Protein AF-A0AA88R0Z2-F1 (afdb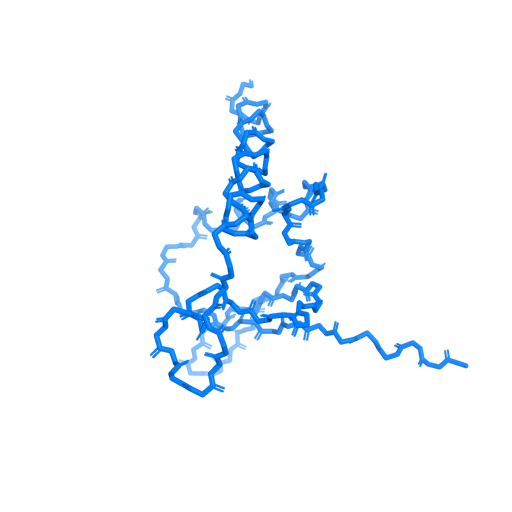_monomer)

pLDDT: mean 75.69, std 14.94, range [33.09, 96.31]

InterPro domains:
  IPR000719 Protein kinase domain [PS50011] (1-104)
  IPR001245 Serine-threonine/tyrosine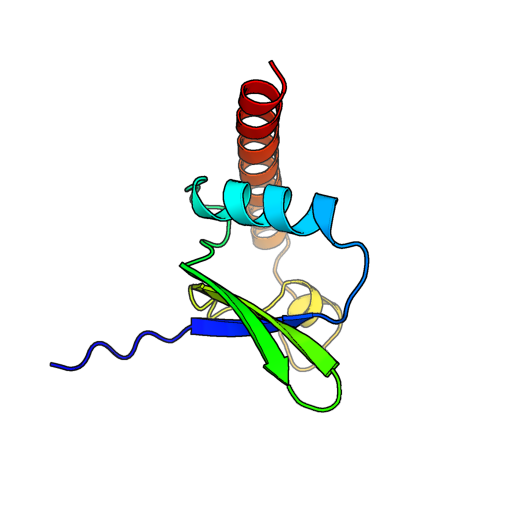-protein kinase, catalytic domain [PF07714] (12-98)
  IPR011009 Protein kinase-like domain superfamily [SSF56112] (14-99)
  IPR050823 Plant Serine/Threonine-Protein Kinase [PTHR45621] (11-98)

Secondary structure (DSSP, 8-state):
------EEEEEE--S-SHHHHHHHHHHHH---TTS--EEEEEEEEETTEEEEEEEEE--TT--TTHHHH-TTSPPPPHHHHHHHHHHHHHHHHHHHHHHHHHH-

Organism: NCBI:txid112253

Radius of gyration: 16.59 Å; Cα contacts (8 Å, |Δi|>4): 96; chains: 1; bounding box: 42×44×48 Å

Structure (mmCIF, N/CA/C/O backbone):
data_AF-A0AA88R0Z2-F1
#
_entry.id   AF-A0AA88R0Z2-F1
#
loop_
_atom_site.group_PDB
_atom_site.id
_atom_site.type_symbol
_atom_site.label_atom_id
_atom_site.label_alt_id
_atom_site.label_comp_id
_atom_site.label_asym_id
_atom_site.label_entity_id
_atom_site.label_seq_id
_atom_site.pdbx_PDB_ins_code
_atom_site.Cartn_x
_atom_site.Cartn_y
_atom_site.Cartn_z
_atom_site.occupancy
_atom_site.B_iso_or_equiv
_atom_site.auth_seq_id
_atom_site.auth_comp_id
_atom_site.auth_asym_id
_atom_site.auth_atom_id
_atom_site.pdbx_PDB_model_num
ATOM 1 N N . MET A 1 1 ? 8.370 -27.486 -8.011 1.00 34.22 1 MET A N 1
ATOM 2 C CA . MET A 1 1 ? 7.445 -26.660 -7.199 1.00 34.22 1 MET A CA 1
ATOM 3 C C . MET A 1 1 ? 7.318 -25.285 -7.848 1.00 34.22 1 MET A C 1
ATOM 5 O O . MET A 1 1 ? 8.234 -24.484 -7.733 1.00 34.22 1 MET A O 1
ATOM 9 N N . LYS A 1 2 ? 6.258 -25.027 -8.627 1.00 33.09 2 LYS A N 1
ATOM 10 C CA . LYS A 1 2 ? 6.071 -23.734 -9.309 1.00 33.09 2 LYS A CA 1
ATOM 11 C C . LYS A 1 2 ? 5.411 -22.768 -8.322 1.00 33.09 2 LYS A C 1
ATOM 13 O O . LYS A 1 2 ? 4.250 -22.955 -7.975 1.00 33.09 2 LYS A O 1
ATOM 18 N N . ARG A 1 3 ? 6.163 -21.783 -7.821 1.00 36.59 3 ARG A N 1
ATOM 19 C CA . ARG A 1 3 ? 5.614 -20.685 -7.016 1.00 36.59 3 ARG A CA 1
ATOM 20 C C . ARG A 1 3 ? 4.669 -19.885 -7.914 1.00 36.59 3 ARG A C 1
ATOM 22 O O . ARG A 1 3 ? 5.120 -19.164 -8.795 1.00 36.59 3 ARG A O 1
ATOM 29 N N . SER A 1 4 ? 3.366 -20.070 -7.731 1.00 37.22 4 SER A N 1
ATOM 30 C CA . SER A 1 4 ? 2.338 -19.237 -8.350 1.00 37.22 4 SER A CA 1
ATOM 31 C C . SER A 1 4 ? 2.391 -17.861 -7.687 1.00 37.22 4 SER A C 1
ATOM 33 O O . SER A 1 4 ? 1.743 -17.637 -6.669 1.00 37.22 4 SER A O 1
ATOM 35 N N . ALA A 1 5 ? 3.222 -16.960 -8.211 1.00 41.88 5 ALA A N 1
ATOM 36 C CA . ALA A 1 5 ? 3.220 -15.567 -7.792 1.00 41.88 5 ALA A CA 1
ATOM 37 C C . ALA A 1 5 ? 1.949 -14.917 -8.349 1.00 41.88 5 ALA A C 1
ATOM 39 O O . ALA A 1 5 ? 1.848 -14.631 -9.540 1.00 41.88 5 ALA A O 1
ATOM 40 N N . ALA A 1 6 ? 0.940 -14.748 -7.496 1.00 54.44 6 ALA A N 1
ATOM 41 C CA . ALA A 1 6 ? -0.150 -13.845 -7.814 1.00 54.44 6 ALA A CA 1
ATOM 42 C C . ALA A 1 6 ? 0.446 -12.429 -7.842 1.00 54.44 6 ALA A C 1
ATOM 44 O O . ALA A 1 6 ? 1.062 -11.991 -6.869 1.00 54.44 6 ALA A O 1
ATOM 45 N N . SER A 1 7 ? 0.287 -11.724 -8.957 1.00 57.16 7 SER A N 1
ATOM 46 C CA . SER A 1 7 ? 0.697 -10.328 -9.117 1.00 57.16 7 SER A CA 1
ATOM 47 C C . SER A 1 7 ? -0.461 -9.550 -9.724 1.00 57.16 7 SER A C 1
ATOM 49 O O . SER A 1 7 ? -1.206 -10.071 -10.556 1.00 57.16 7 SER A O 1
ATOM 51 N N . THR A 1 8 ? -0.640 -8.301 -9.303 1.00 69.19 8 THR A N 1
ATOM 52 C CA . THR A 1 8 ? -1.710 -7.449 -9.839 1.00 69.19 8 THR A CA 1
ATOM 53 C C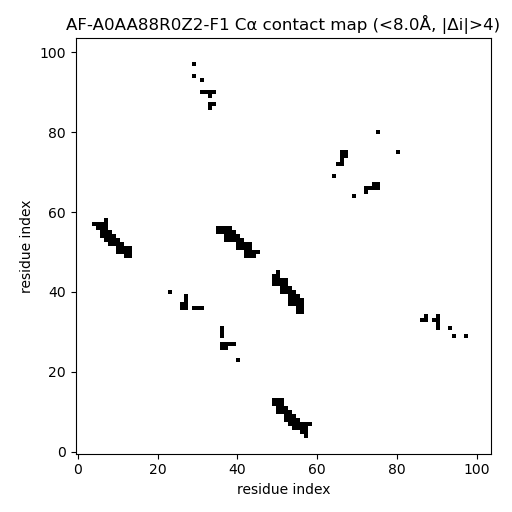 . THR A 1 8 ? -1.153 -6.622 -10.990 1.00 69.19 8 THR A C 1
ATOM 55 O O . THR A 1 8 ? -0.236 -5.830 -10.781 1.00 69.19 8 THR A O 1
ATOM 58 N N . VAL A 1 9 ? -1.711 -6.782 -12.194 1.00 67.88 9 VAL A N 1
ATOM 59 C CA . VAL A 1 9 ? -1.323 -6.002 -13.381 1.00 67.88 9 VAL A CA 1
ATOM 60 C C . VAL A 1 9 ? -2.276 -4.824 -13.558 1.00 67.88 9 VAL A C 1
ATOM 62 O O . VAL A 1 9 ? -3.482 -5.007 -13.718 1.00 67.88 9 VAL A O 1
ATOM 65 N N . VAL A 1 10 ? -1.738 -3.605 -13.567 1.00 71.25 10 VAL A N 1
ATOM 66 C CA . VAL A 1 10 ? -2.505 -2.380 -13.829 1.00 71.25 10 VAL A CA 1
ATOM 67 C C . VAL A 1 10 ? -2.051 -1.761 -15.149 1.00 71.25 10 VAL A C 1
ATOM 69 O O . VAL A 1 10 ? -0.875 -1.450 -15.321 1.00 71.25 10 VAL A O 1
ATOM 72 N N . SER A 1 11 ? -2.994 -1.543 -16.072 1.00 65.94 11 SER A N 1
ATOM 73 C CA . SER A 1 11 ? -2.764 -0.818 -17.330 1.00 65.94 11 SER A CA 1
ATOM 74 C C . SER A 1 11 ? -3.150 0.655 -17.175 1.00 65.94 11 SER A C 1
ATOM 76 O O . SER A 1 11 ? -4.284 0.967 -16.800 1.00 65.94 11 SER A O 1
ATOM 78 N N . LYS A 1 12 ? -2.226 1.582 -17.466 1.00 64.81 12 LYS A N 1
ATOM 79 C CA . LYS A 1 12 ? -2.511 3.031 -17.506 1.00 64.81 12 LYS A CA 1
ATOM 80 C C . LYS A 1 12 ? -2.325 3.622 -18.906 1.00 64.81 12 LYS A C 1
ATOM 82 O O . LYS A 1 12 ? -1.336 3.356 -19.587 1.00 64.81 12 LYS A O 1
ATOM 87 N N . ARG A 1 13 ? -3.263 4.496 -19.310 1.00 57.34 13 ARG A N 1
ATOM 88 C CA . ARG A 1 13 ? -3.196 5.288 -20.556 1.00 57.34 13 ARG A CA 1
ATOM 89 C C . ARG A 1 13 ? -2.292 6.522 -20.410 1.00 57.34 13 ARG A C 1
ATOM 91 O O . ARG A 1 13 ? -2.111 7.063 -19.322 1.00 57.34 13 ARG A O 1
ATOM 98 N N . LYS A 1 14 ? -1.726 6.955 -21.540 1.00 52.06 14 LYS A N 1
ATOM 99 C CA . LYS A 1 14 ? -0.687 7.988 -21.681 1.00 52.06 14 LYS A CA 1
ATOM 100 C C . LYS A 1 14 ? -1.145 9.373 -21.173 1.00 52.06 14 LYS A C 1
ATOM 102 O O . LYS A 1 14 ? -1.984 10.018 -21.789 1.00 52.06 14 LYS A O 1
ATOM 107 N N . ARG A 1 15 ? -0.522 9.847 -20.093 1.00 52.59 15 ARG A N 1
ATOM 108 C CA . ARG A 1 15 ? -0.365 11.263 -19.691 1.00 52.59 15 ARG A CA 1
ATOM 109 C C . ARG A 1 15 ? 1.136 11.443 -19.439 1.00 52.59 15 ARG A C 1
ATOM 111 O O . ARG A 1 15 ? 1.690 10.510 -18.877 1.00 52.59 15 ARG A O 1
ATOM 118 N N . ASN A 1 16 ? 1.765 12.506 -19.956 1.00 55.53 16 ASN A N 1
ATOM 119 C CA . ASN A 1 16 ? 3.197 12.902 -19.909 1.00 55.53 16 ASN A CA 1
ATOM 120 C C . ASN A 1 16 ? 4.302 11.813 -19.797 1.00 55.53 16 ASN A C 1
ATOM 122 O O . ASN A 1 16 ? 4.274 10.895 -18.983 1.00 55.53 16 ASN A O 1
ATOM 126 N N . ARG A 1 17 ? 5.319 11.885 -20.669 1.00 55.25 17 ARG A N 1
ATOM 127 C CA . ARG A 1 17 ? 6.349 10.832 -20.801 1.00 55.25 17 ARG A CA 1
ATOM 128 C C . ARG A 1 17 ? 7.443 10.877 -19.734 1.00 55.25 17 ARG A C 1
ATOM 130 O O . ARG A 1 17 ? 7.782 9.814 -19.230 1.00 55.25 17 ARG A O 1
ATOM 137 N N . ASN A 1 18 ? 7.948 12.057 -19.395 1.00 59.12 18 ASN A N 1
ATOM 138 C CA . ASN A 1 18 ? 9.221 12.162 -18.676 1.00 59.12 18 ASN A CA 1
ATOM 139 C C . ASN A 1 18 ? 9.037 11.952 -17.168 1.00 59.12 18 ASN A C 1
ATOM 141 O O . ASN A 1 18 ? 9.706 11.122 -16.572 1.00 59.12 18 ASN A O 1
ATOM 145 N N . ASP A 1 19 ? 8.028 12.602 -16.594 1.00 62.06 19 ASP A N 1
ATOM 146 C CA . ASP A 1 19 ? 7.763 12.597 -15.151 1.00 62.06 19 ASP A CA 1
ATOM 147 C C . ASP A 1 19 ? 7.331 11.214 -14.607 1.00 62.06 19 ASP A C 1
ATOM 149 O O . ASP A 1 19 ? 7.547 10.881 -13.449 1.00 62.06 19 ASP A O 1
ATOM 153 N N . ILE A 1 20 ? 6.745 10.353 -15.448 1.00 64.56 20 ILE A N 1
ATOM 154 C CA . ILE A 1 20 ? 6.281 9.022 -15.015 1.00 64.56 20 ILE A CA 1
ATOM 155 C C . ILE A 1 20 ? 7.417 8.010 -14.933 1.00 64.56 20 ILE A C 1
ATOM 157 O O . ILE A 1 20 ? 7.404 7.183 -14.030 1.00 64.56 20 ILE A O 1
ATOM 161 N N . THR A 1 21 ? 8.372 8.036 -15.861 1.00 66.94 21 THR A N 1
ATOM 162 C CA . THR A 1 21 ? 9.445 7.032 -15.878 1.00 66.94 21 THR A CA 1
ATOM 163 C C . THR A 1 21 ? 10.343 7.186 -14.653 1.00 66.94 21 THR A C 1
ATOM 165 O O .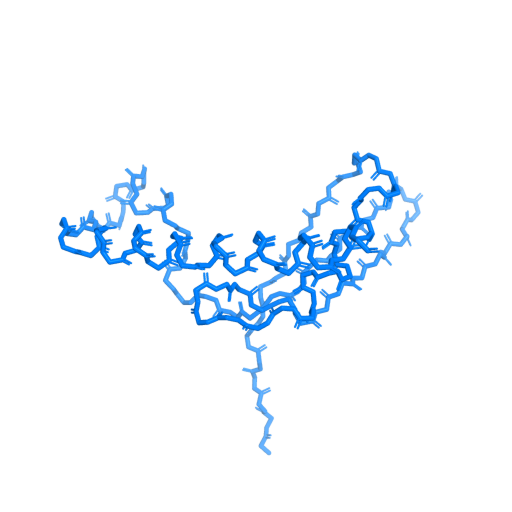 THR A 1 21 ? 10.605 6.192 -13.983 1.00 66.94 21 THR A O 1
ATOM 168 N N . THR A 1 22 ? 10.699 8.424 -14.295 1.00 65.50 22 THR A N 1
ATOM 169 C CA . THR A 1 22 ? 11.475 8.735 -13.086 1.00 65.50 22 THR A CA 1
ATOM 170 C C . THR A 1 22 ? 10.726 8.319 -11.819 1.00 65.50 22 THR A C 1
ATOM 172 O O . THR A 1 22 ? 11.270 7.599 -10.987 1.00 65.50 22 THR A O 1
ATOM 175 N N . LYS A 1 23 ? 9.433 8.664 -11.709 1.00 66.44 23 LYS A N 1
ATOM 176 C CA . LYS A 1 23 ? 8.589 8.257 -10.570 1.00 66.44 23 LYS A CA 1
ATOM 177 C C . LYS A 1 23 ? 8.478 6.741 -10.427 1.00 66.44 23 LYS A C 1
ATOM 179 O O . LYS A 1 23 ? 8.454 6.225 -9.318 1.00 66.44 23 LYS A O 1
ATOM 184 N N . VAL A 1 24 ? 8.383 6.021 -11.543 1.00 72.31 24 VAL A N 1
ATOM 185 C CA . VAL A 1 24 ? 8.281 4.560 -11.533 1.00 72.31 24 VAL A CA 1
ATOM 186 C C . VAL A 1 24 ? 9.609 3.911 -11.152 1.00 72.31 24 VAL A C 1
ATOM 188 O O . VAL A 1 24 ? 9.588 2.981 -10.357 1.00 72.31 24 VAL A O 1
ATOM 191 N N . GLN A 1 25 ? 10.742 4.405 -11.661 1.00 68.00 25 GLN A N 1
ATOM 192 C CA . GLN A 1 25 ? 12.066 3.916 -11.256 1.00 68.00 25 GLN A CA 1
ATOM 193 C C . GLN A 1 25 ? 12.291 4.080 -9.753 1.00 68.00 25 GLN A C 1
ATOM 195 O O . GLN A 1 25 ? 12.739 3.143 -9.107 1.00 68.00 25 GLN A O 1
ATOM 200 N N . PHE A 1 26 ? 11.897 5.221 -9.192 1.00 67.88 26 PHE A N 1
ATOM 201 C CA . PHE A 1 26 ? 11.982 5.477 -7.759 1.00 67.88 26 PHE A CA 1
ATOM 202 C C . PHE A 1 26 ? 11.145 4.489 -6.923 1.00 67.88 26 PHE A C 1
ATOM 204 O O . PHE A 1 26 ? 11.652 3.869 -5.994 1.00 67.88 26 PHE A O 1
ATOM 211 N N . ILE A 1 27 ? 9.884 4.249 -7.305 1.00 70.25 27 ILE A N 1
ATOM 212 C CA . ILE A 1 27 ? 8.979 3.330 -6.585 1.00 70.25 27 ILE A CA 1
ATOM 213 C C . ILE A 1 27 ? 9.475 1.869 -6.595 1.00 70.25 27 ILE A C 1
ATOM 215 O O . ILE A 1 27 ? 9.086 1.096 -5.725 1.00 70.25 27 ILE A O 1
ATOM 219 N N . ILE A 1 28 ? 10.318 1.470 -7.554 1.00 69.25 28 ILE A N 1
ATOM 220 C CA . ILE A 1 28 ? 10.909 0.118 -7.585 1.00 69.25 28 ILE A CA 1
ATOM 221 C C . ILE A 1 28 ? 11.927 -0.076 -6.449 1.00 69.25 28 ILE A C 1
ATOM 223 O O . ILE A 1 28 ? 12.095 -1.198 -5.979 1.00 69.25 28 ILE A O 1
ATOM 227 N N . VAL A 1 29 ? 12.606 0.992 -6.019 1.00 70.06 29 VAL A N 1
ATOM 228 C CA . VAL A 1 29 ? 13.730 0.912 -5.071 1.00 70.06 29 VAL A CA 1
ATOM 229 C C . VAL A 1 29 ? 13.262 0.992 -3.615 1.00 70.06 29 VAL A C 1
ATOM 231 O O . VAL A 1 29 ? 13.891 0.406 -2.739 1.00 70.06 29 VAL A O 1
ATOM 234 N N . VAL A 1 30 ? 12.142 1.670 -3.352 1.00 77.94 30 VAL A N 1
ATOM 235 C CA . VAL A 1 30 ? 11.636 1.870 -1.989 1.00 77.94 30 VAL A CA 1
ATOM 236 C C . VAL A 1 30 ? 10.903 0.622 -1.484 1.00 77.94 30 VAL A C 1
ATOM 238 O O . VAL A 1 30 ? 9.842 0.255 -1.995 1.00 77.94 30 VAL A O 1
ATOM 241 N N . GLU A 1 31 ? 11.428 0.003 -0.426 1.00 81.69 31 GLU A N 1
ATOM 242 C CA . GLU A 1 31 ? 10.771 -1.086 0.303 1.00 81.69 31 GLU A CA 1
ATOM 243 C C . GLU A 1 31 ? 10.270 -0.602 1.670 1.00 81.69 31 GLU A C 1
ATOM 245 O O . GLU A 1 31 ? 11.051 -0.209 2.532 1.00 81.69 31 GLU A O 1
ATOM 250 N N . HIS A 1 32 ? 8.955 -0.663 1.900 1.00 87.56 32 HIS A N 1
ATOM 251 C CA . HIS A 1 32 ? 8.354 -0.317 3.190 1.00 87.56 32 HIS A CA 1
ATOM 252 C C . HIS A 1 32 ? 7.113 -1.187 3.462 1.00 87.56 32 HIS A C 1
ATOM 254 O O . HIS A 1 32 ? 6.316 -1.393 2.545 1.00 87.56 32 HIS A O 1
ATOM 260 N N . PRO A 1 33 ? 6.856 -1.638 4.708 1.00 87.44 33 PRO A N 1
ATOM 261 C CA . PRO A 1 33 ? 5.715 -2.508 5.039 1.00 87.44 33 PRO A CA 1
ATOM 262 C C . PRO A 1 33 ? 4.331 -1.949 4.672 1.00 87.44 33 PRO A C 1
ATOM 264 O O . PRO A 1 33 ? 3.360 -2.696 4.545 1.00 87.44 33 PRO A O 1
ATOM 267 N N . ASN A 1 34 ? 4.216 -0.627 4.534 1.00 90.19 34 ASN A N 1
ATOM 268 C CA . ASN A 1 34 ? 2.977 0.059 4.156 1.00 90.19 34 ASN A CA 1
ATOM 269 C C . ASN A 1 34 ? 2.979 0.617 2.725 1.00 90.19 34 ASN A C 1
ATOM 271 O O . ASN A 1 34 ? 2.087 1.390 2.375 1.00 90.19 34 ASN A O 1
ATOM 275 N N . LEU A 1 35 ? 3.950 0.223 1.900 1.00 88.00 35 LEU A N 1
ATOM 276 C CA . LEU A 1 35 ? 3.996 0.530 0.474 1.00 88.00 35 LEU A CA 1
ATOM 277 C C . LEU A 1 35 ? 3.895 -0.764 -0.330 1.00 88.00 35 LEU A C 1
ATOM 279 O O . LEU A 1 35 ? 4.446 -1.797 0.034 1.00 88.00 35 LEU A O 1
ATOM 283 N N . VAL A 1 36 ? 3.154 -0.714 -1.434 1.00 86.25 36 VAL A N 1
ATOM 284 C CA . VAL A 1 36 ? 3.024 -1.874 -2.321 1.00 86.25 36 VAL A CA 1
ATOM 285 C C . VAL A 1 36 ? 4.282 -1.972 -3.158 1.00 86.25 36 VAL A C 1
ATOM 287 O O . VAL A 1 36 ? 4.553 -1.062 -3.944 1.00 86.25 36 VAL A O 1
ATOM 290 N N . LYS A 1 37 ? 5.006 -3.085 -3.048 1.00 83.19 37 LYS A N 1
ATOM 291 C CA . LYS A 1 37 ? 6.194 -3.296 -3.864 1.00 83.19 37 LYS A CA 1
ATOM 292 C C . LYS A 1 37 ? 5.809 -3.418 -5.336 1.00 83.19 37 LYS A C 1
ATOM 294 O O . LYS A 1 37 ? 4.987 -4.258 -5.729 1.00 83.19 37 LYS A O 1
ATOM 299 N N . LEU A 1 38 ? 6.398 -2.549 -6.150 1.00 84.81 38 LEU A N 1
ATOM 300 C CA . LEU A 1 38 ? 6.348 -2.657 -7.598 1.00 84.81 38 LEU A CA 1
ATOM 301 C C . LEU A 1 38 ? 7.419 -3.661 -8.026 1.00 84.81 38 LEU A C 1
ATOM 303 O O . LEU A 1 38 ? 8.606 -3.432 -7.830 1.00 84.81 38 LEU A O 1
ATOM 307 N N . ILE A 1 39 ? 6.985 -4.780 -8.595 1.00 84.25 39 ILE A N 1
ATOM 308 C CA . ILE A 1 39 ? 7.870 -5.858 -9.042 1.00 84.25 39 ILE A CA 1
ATOM 309 C C . ILE A 1 39 ? 8.447 -5.501 -10.413 1.00 84.25 39 ILE A C 1
ATOM 311 O O . ILE A 1 39 ? 9.653 -5.568 -10.616 1.00 84.25 39 ILE A O 1
ATOM 315 N N . GLU A 1 40 ? 7.589 -5.099 -11.356 1.00 80.19 40 GLU A N 1
ATOM 316 C CA . GLU A 1 40 ? 8.007 -4.778 -12.721 1.00 80.19 40 GLU A CA 1
ATOM 317 C C . GLU A 1 40 ? 7.210 -3.622 -13.330 1.00 80.19 40 GLU A C 1
ATOM 319 O O . GLU A 1 40 ? 6.010 -3.447 -13.094 1.00 80.19 40 GLU A O 1
ATOM 324 N N . TYR A 1 41 ? 7.879 -2.877 -14.210 1.00 80.94 41 TYR A N 1
ATOM 325 C CA . TYR A 1 41 ? 7.271 -1.905 -15.109 1.00 80.94 41 TYR A CA 1
ATOM 326 C C . TYR A 1 41 ? 7.594 -2.268 -16.554 1.00 80.94 41 TYR A C 1
ATOM 328 O O . TYR A 1 41 ? 8.758 -2.408 -16.926 1.00 80.94 41 TYR A O 1
ATOM 336 N N . ARG A 1 42 ? 6.561 -2.382 -17.392 1.00 78.38 42 ARG A N 1
ATOM 337 C CA . ARG A 1 42 ? 6.727 -2.679 -18.816 1.00 78.38 42 ARG A CA 1
ATOM 338 C C . ARG A 1 42 ? 5.960 -1.686 -19.671 1.00 78.38 42 ARG A C 1
ATOM 340 O O . ARG A 1 42 ? 4.749 -1.523 -19.528 1.00 78.38 42 ARG A O 1
ATOM 347 N N . VAL A 1 43 ? 6.660 -1.058 -20.610 1.00 79.88 43 VAL A N 1
ATOM 348 C CA . VAL A 1 43 ? 6.027 -0.323 -21.708 1.00 79.88 43 VAL A CA 1
ATOM 349 C C . VAL A 1 43 ? 5.815 -1.304 -22.849 1.00 79.88 43 VAL A C 1
ATOM 351 O O . VAL A 1 43 ? 6.765 -1.921 -23.318 1.00 79.88 43 VAL A O 1
ATOM 354 N N . VAL A 1 44 ? 4.568 -1.464 -23.272 1.00 80.38 44 VAL A N 1
ATOM 355 C CA . VAL A 1 44 ? 4.206 -2.285 -24.427 1.00 80.38 44 VAL A CA 1
ATOM 356 C C . VAL A 1 44 ? 3.761 -1.338 -25.527 1.00 80.38 44 VAL A C 1
ATOM 358 O O . VAL A 1 44 ? 2.760 -0.631 -25.372 1.00 80.38 44 VAL A O 1
ATOM 361 N N . ASP A 1 45 ? 4.524 -1.296 -26.615 1.00 77.19 45 ASP A N 1
ATOM 362 C CA . ASP A 1 45 ? 4.122 -0.589 -27.823 1.00 77.19 45 ASP A CA 1
ATOM 363 C C . ASP A 1 45 ? 3.337 -1.554 -28.711 1.00 77.19 45 ASP A C 1
ATOM 365 O O . ASP A 1 45 ? 3.858 -2.580 -29.142 1.00 77.19 45 ASP A O 1
ATOM 369 N N . GLY A 1 46 ? 2.049 -1.279 -28.892 1.00 69.94 46 GLY A N 1
ATOM 370 C CA . GLY A 1 46 ? 1.175 -2.056 -29.763 1.00 69.94 46 GLY A CA 1
ATOM 371 C C . GLY A 1 46 ? 0.645 -1.172 -30.882 1.00 69.94 46 GLY A C 1
ATOM 372 O O . GLY A 1 46 ? 0.438 0.021 -30.665 1.00 69.94 46 GLY A O 1
ATOM 373 N N . GLU A 1 47 ? 0.339 -1.777 -32.033 1.00 68.31 47 GLU A N 1
ATOM 374 C CA . GLU A 1 47 ? -0.024 -1.134 -33.316 1.00 68.31 47 GLU A CA 1
ATOM 375 C C . GLU A 1 47 ? -1.017 0.034 -33.233 1.00 68.31 47 GLU A C 1
ATOM 377 O O . GLU A 1 47 ? -1.059 0.885 -34.116 1.00 68.31 47 GLU A O 1
ATOM 382 N N . ARG A 1 48 ? -1.848 0.089 -32.187 1.00 66.75 48 ARG A N 1
ATOM 383 C CA . ARG A 1 48 ? -2.870 1.128 -32.018 1.00 66.75 48 ARG A CA 1
ATOM 384 C C . ARG A 1 48 ? -2.617 2.066 -30.841 1.00 66.75 48 ARG A C 1
ATOM 386 O O . ARG A 1 48 ? -3.135 3.182 -30.870 1.00 66.75 48 ARG A O 1
ATOM 393 N N . ARG A 1 49 ? -1.892 1.646 -29.789 1.00 66.50 49 ARG A N 1
ATOM 394 C CA . ARG A 1 49 ? -1.660 2.435 -28.558 1.00 66.50 49 ARG A CA 1
ATOM 395 C C . ARG A 1 49 ? -0.471 1.923 -27.741 1.00 66.50 49 ARG A C 1
ATOM 397 O O . ARG A 1 49 ? -0.385 0.736 -27.446 1.00 66.50 49 ARG A O 1
ATOM 404 N N . ILE A 1 50 ? 0.307 2.867 -27.208 1.00 74.81 50 ILE A N 1
ATOM 405 C CA . ILE A 1 50 ? 1.288 2.617 -26.143 1.00 74.81 50 ILE A CA 1
ATOM 406 C C . ILE A 1 50 ? 0.549 2.315 -24.836 1.00 74.81 50 ILE A C 1
ATOM 408 O O . ILE A 1 50 ? -0.229 3.146 -24.348 1.00 74.81 50 ILE A O 1
ATOM 412 N N . GLN A 1 51 ? 0.834 1.156 -24.250 1.00 76.75 51 GLN A N 1
ATOM 413 C CA . GLN A 1 51 ? 0.350 0.748 -22.936 1.00 76.75 51 GLN A CA 1
ATOM 414 C C . GLN A 1 51 ? 1.498 0.705 -21.931 1.00 76.75 51 GLN A C 1
ATOM 416 O O . GLN A 1 51 ? 2.636 0.378 -22.261 1.00 76.75 51 GLN A O 1
ATOM 421 N N . ARG A 1 52 ? 1.191 1.047 -20.682 1.00 76.56 52 ARG A N 1
ATOM 422 C CA . ARG A 1 52 ? 2.115 0.930 -19.555 1.00 76.56 52 ARG A CA 1
ATOM 423 C C . ARG A 1 52 ? 1.524 -0.058 -18.567 1.00 76.56 52 ARG A C 1
ATOM 425 O O . ARG A 1 52 ? 0.419 0.179 -18.076 1.00 76.56 52 ARG A O 1
ATOM 432 N N . LEU A 1 53 ? 2.249 -1.139 -18.318 1.00 82.06 53 LEU A N 1
ATOM 433 C CA . LEU A 1 53 ? 1.907 -2.177 -17.361 1.00 82.06 53 LEU A CA 1
ATOM 434 C C . LEU A 1 53 ? 2.739 -1.975 -16.098 1.00 82.06 53 LEU A C 1
ATOM 436 O O . LEU A 1 53 ? 3.958 -1.818 -16.166 1.00 82.06 53 LEU A O 1
ATOM 440 N N . LEU A 1 54 ? 2.057 -1.974 -14.960 1.00 83.25 54 LEU A N 1
ATOM 441 C CA . LEU A 1 54 ? 2.654 -1.964 -13.631 1.00 83.25 54 LEU A CA 1
ATOM 442 C C . LEU A 1 54 ? 2.282 -3.280 -12.953 1.00 83.25 54 LEU A C 1
ATOM 444 O O . LEU A 1 54 ? 1.093 -3.602 -12.866 1.00 83.25 54 LEU A O 1
ATOM 448 N N . VAL A 1 55 ? 3.285 -4.034 -12.522 1.00 85.06 55 VAL A N 1
ATOM 449 C CA . VAL A 1 55 ? 3.126 -5.343 -11.888 1.00 85.06 55 VAL A CA 1
ATOM 450 C C . VAL A 1 55 ? 3.486 -5.207 -10.419 1.00 85.06 55 VAL A C 1
ATOM 452 O O . VAL A 1 55 ? 4.647 -5.002 -10.083 1.00 85.06 55 VAL A O 1
ATOM 455 N N . TYR A 1 56 ? 2.492 -5.319 -9.548 1.00 84.44 56 TYR A N 1
ATOM 456 C CA . TYR A 1 56 ? 2.669 -5.217 -8.101 1.00 84.44 56 TYR A CA 1
ATOM 457 C C . TYR A 1 56 ? 2.530 -6.576 -7.421 1.00 84.44 56 TYR A C 1
ATOM 459 O O . TYR A 1 56 ? 1.884 -7.487 -7.956 1.00 84.44 56 TYR A O 1
ATOM 467 N N . GLU A 1 57 ? 3.050 -6.673 -6.200 1.00 84.19 57 GLU A N 1
ATOM 468 C CA . GLU A 1 57 ? 2.689 -7.749 -5.279 1.00 84.19 57 GLU A CA 1
ATOM 469 C C . GLU A 1 57 ? 1.167 -7.848 -5.111 1.00 84.19 57 GLU A C 1
ATOM 471 O O . GLU A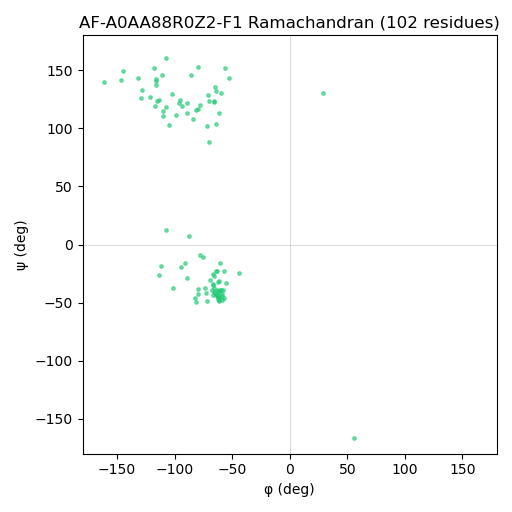 1 57 ? 0.431 -6.854 -5.133 1.00 84.19 57 GLU A O 1
ATOM 476 N N . PHE A 1 58 ? 0.665 -9.076 -4.994 1.00 84.12 58 PHE A N 1
ATOM 477 C CA . PHE A 1 58 ? -0.765 -9.291 -4.850 1.00 84.12 58 PHE A CA 1
ATOM 478 C C . PHE A 1 58 ? -1.269 -8.853 -3.478 1.00 84.12 58 PHE A C 1
ATOM 480 O O . PHE A 1 58 ? -0.775 -9.282 -2.439 1.00 84.12 58 PHE A O 1
ATOM 487 N N . MET A 1 59 ? -2.323 -8.038 -3.495 1.00 84.38 59 MET A N 1
ATOM 488 C CA . MET A 1 59 ? -2.990 -7.550 -2.295 1.00 84.38 59 MET A CA 1
ATOM 489 C C . MET A 1 59 ? -4.326 -8.279 -2.101 1.00 84.38 59 MET A C 1
ATOM 491 O O . MET A 1 59 ? -5.310 -7.935 -2.766 1.00 84.38 59 MET A O 1
ATOM 495 N N . PRO A 1 60 ? -4.416 -9.254 -1.178 1.00 81.38 60 PRO A N 1
ATOM 496 C CA . PRO A 1 60 ? -5.602 -10.103 -1.043 1.00 81.38 60 PRO A CA 1
ATOM 497 C C . PRO A 1 60 ? -6.848 -9.334 -0.579 1.00 81.38 60 PRO A C 1
ATOM 499 O O . PRO A 1 60 ? -7.969 -9.693 -0.933 1.00 81.38 60 PRO A O 1
ATOM 502 N N . ASN A 1 61 ? -6.661 -8.235 0.160 1.00 83.06 61 ASN A N 1
ATOM 503 C CA . ASN A 1 61 ? -7.748 -7.471 0.783 1.00 83.06 61 ASN A CA 1
ATOM 504 C C . ASN A 1 61 ? -8.368 -6.393 -0.120 1.00 83.06 61 ASN A C 1
ATOM 506 O O . ASN A 1 61 ? -9.225 -5.631 0.337 1.00 83.06 61 ASN A O 1
ATOM 510 N N . ARG A 1 62 ? -7.975 -6.350 -1.402 1.00 79.81 62 ARG A N 1
ATOM 511 C CA . ARG A 1 62 ? -8.447 -5.376 -2.400 1.00 79.81 62 ARG A CA 1
ATOM 512 C C . ARG A 1 62 ? -8.233 -3.923 -1.953 1.00 79.81 62 ARG A C 1
ATOM 514 O O . ARG A 1 62 ? -7.452 -3.634 -1.049 1.00 79.81 62 ARG A O 1
ATOM 521 N N . ARG A 1 63 ? -8.868 -2.977 -2.647 1.00 85.31 63 ARG A N 1
ATOM 522 C CA . ARG A 1 63 ? -8.658 -1.545 -2.419 1.00 85.31 63 ARG A CA 1
ATOM 523 C C . ARG A 1 63 ? -9.571 -1.074 -1.300 1.00 85.31 63 ARG A C 1
ATOM 525 O O . ARG A 1 63 ? -10.730 -1.468 -1.227 1.00 85.31 63 ARG A O 1
ATOM 532 N N . LEU A 1 64 ? -9.093 -0.121 -0.506 1.00 86.75 64 LEU A N 1
ATOM 533 C CA . LEU A 1 64 ? -9.874 0.473 0.580 1.00 86.75 64 LEU A CA 1
ATOM 534 C C . LEU A 1 64 ? -11.224 1.052 0.112 1.00 86.75 64 LEU A C 1
ATOM 536 O O . LEU A 1 64 ? -12.215 0.976 0.832 1.00 86.75 64 LEU A O 1
ATOM 540 N N . GLN A 1 65 ? -11.283 1.584 -1.115 1.00 84.25 65 GLN A N 1
ATOM 541 C CA . GLN A 1 65 ? -12.522 2.107 -1.706 1.00 84.25 65 GLN A CA 1
ATOM 542 C C . GLN A 1 65 ? -13.619 1.045 -1.857 1.00 84.25 65 GLN A C 1
ATOM 544 O O . GLN A 1 65 ? -14.799 1.376 -1.736 1.00 84.25 65 GLN A O 1
ATOM 549 N N . ASP A 1 66 ? -13.237 -0.217 -2.081 1.00 84.69 66 ASP A N 1
ATOM 550 C CA . ASP A 1 66 ? -14.186 -1.313 -2.260 1.00 84.69 66 ASP A CA 1
ATOM 551 C C . ASP A 1 66 ? -14.937 -1.558 -0.932 1.00 84.69 66 ASP A C 1
ATOM 553 O O . ASP A 1 66 ? -16.145 -1.761 -0.941 1.00 84.69 66 ASP A O 1
ATOM 557 N N . HIS A 1 67 ? -14.270 -1.384 0.216 1.00 81.94 67 HIS A N 1
ATOM 558 C CA . HIS A 1 67 ? -14.860 -1.497 1.563 1.00 81.94 67 HIS A CA 1
ATOM 559 C C . HIS A 1 67 ? -15.689 -0.279 2.006 1.00 81.94 67 HIS A C 1
ATOM 561 O O . HIS A 1 67 ? -16.315 -0.314 3.064 1.00 81.94 67 HIS A O 1
ATOM 567 N N . ARG A 1 68 ? -15.668 0.826 1.246 1.00 76.94 68 ARG A N 1
ATOM 568 C CA . ARG A 1 68 ? -16.455 2.037 1.554 1.00 76.94 68 ARG A CA 1
ATOM 569 C C . ARG A 1 68 ? -17.714 2.153 0.702 1.00 76.94 68 ARG A C 1
ATOM 571 O O . ARG A 1 68 ? -18.726 2.639 1.191 1.00 76.94 68 ARG A O 1
ATOM 578 N N . PHE A 1 69 ? -17.635 1.770 -0.570 1.00 78.25 69 PHE A N 1
ATOM 579 C CA . PHE A 1 69 ? -18.693 2.055 -1.542 1.00 78.25 69 PHE A CA 1
ATOM 580 C C . PHE A 1 69 ? -19.458 0.830 -2.022 1.00 78.25 69 PHE A C 1
ATOM 582 O O . PHE A 1 69 ? -20.552 0.977 -2.564 1.00 78.25 69 PHE A O 1
ATOM 589 N N . ASN A 1 70 ? -18.912 -0.372 -1.849 1.00 78.06 70 ASN A N 1
ATOM 590 C CA . ASN A 1 70 ? -19.585 -1.581 -2.287 1.00 78.06 70 ASN A CA 1
ATOM 591 C C . ASN A 1 70 ? -20.298 -2.240 -1.102 1.00 78.06 70 ASN A C 1
ATOM 593 O O . ASN A 1 70 ? -19.664 -2.792 -0.208 1.00 78.06 70 ASN A O 1
ATOM 597 N N . LYS A 1 71 ? -21.635 -2.212 -1.145 1.00 74.81 71 LYS A N 1
ATOM 598 C CA . LYS A 1 71 ? -22.523 -2.806 -0.131 1.00 74.81 71 LYS A CA 1
ATOM 599 C C . LYS A 1 71 ? -22.349 -4.323 0.028 1.00 74.81 71 LYS A C 1
ATOM 601 O O . LYS A 1 71 ? -22.807 -4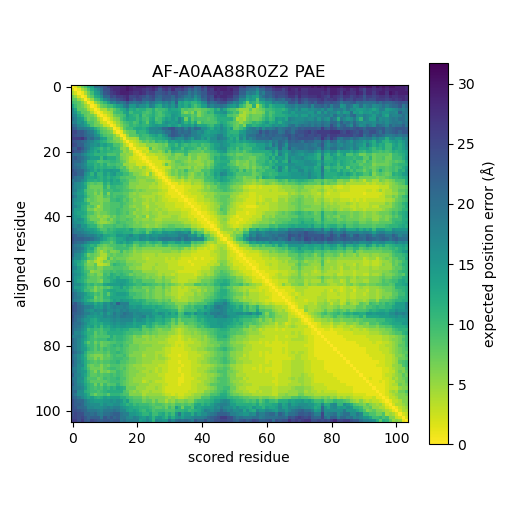.877 1.018 1.00 74.81 71 LYS A O 1
ATOM 606 N N . SER A 1 72 ? -21.699 -4.981 -0.932 1.00 83.00 72 SER A N 1
ATOM 607 C CA . SER A 1 72 ? -21.395 -6.417 -0.884 1.00 83.00 72 SER A CA 1
ATOM 608 C C . SER A 1 72 ? -20.248 -6.751 0.072 1.00 83.00 72 SER A C 1
ATOM 610 O O . SER A 1 72 ? -20.002 -7.927 0.326 1.00 83.00 72 SER A O 1
ATOM 612 N N . TYR A 1 73 ? -19.523 -5.746 0.576 1.00 79.00 73 TYR A N 1
ATOM 613 C CA . TYR A 1 73 ? -18.411 -5.942 1.498 1.00 79.00 73 TYR A CA 1
ATOM 614 C C . TYR A 1 73 ? -18.698 -5.313 2.860 1.00 79.00 73 TYR A C 1
ATOM 616 O O . TYR A 1 73 ? -19.295 -4.235 2.933 1.00 79.00 73 TYR A O 1
ATOM 624 N N . PRO A 1 74 ? -18.262 -5.969 3.948 1.00 82.56 74 PRO A N 1
ATOM 625 C CA . PRO A 1 74 ? -18.439 -5.430 5.279 1.00 82.56 74 PRO A CA 1
ATOM 626 C C . PRO A 1 74 ? -17.634 -4.142 5.439 1.00 82.56 74 PRO A C 1
ATOM 628 O O . PRO A 1 74 ? -16.460 -4.048 5.079 1.00 82.56 74 PRO A O 1
ATOM 631 N N . THR A 1 75 ? -18.280 -3.152 6.040 1.00 85.19 75 THR A N 1
ATOM 632 C CA . THR A 1 75 ? -17.642 -1.904 6.432 1.00 85.19 75 THR A CA 1
ATOM 633 C C . THR A 1 75 ? -16.505 -2.181 7.417 1.00 85.19 75 THR A C 1
ATOM 635 O O . THR A 1 75 ? -16.699 -2.852 8.429 1.00 85.19 75 THR A O 1
ATOM 638 N N . LEU A 1 76 ? -15.320 -1.618 7.167 1.00 89.31 76 LEU A N 1
ATOM 639 C CA . LEU A 1 76 ? -14.182 -1.781 8.076 1.00 89.31 76 LEU A CA 1
ATOM 640 C C . LEU A 1 76 ? -14.459 -1.138 9.450 1.00 89.31 76 LEU A C 1
ATOM 642 O O . LEU A 1 76 ? -14.849 0.041 9.475 1.00 89.31 76 LEU A O 1
ATOM 646 N N . PRO A 1 77 ? -14.190 -1.846 10.569 1.00 91.69 77 PRO A N 1
ATOM 647 C CA . PRO A 1 77 ? -14.263 -1.290 11.919 1.00 91.69 77 PRO A CA 1
ATOM 648 C C . PRO A 1 77 ? -13.377 -0.056 12.092 1.00 91.69 77 PRO A C 1
ATOM 650 O O . PRO A 1 77 ? -12.331 0.064 11.447 1.00 91.69 77 PRO A O 1
ATOM 653 N N . TRP A 1 78 ? -13.753 0.842 13.004 1.00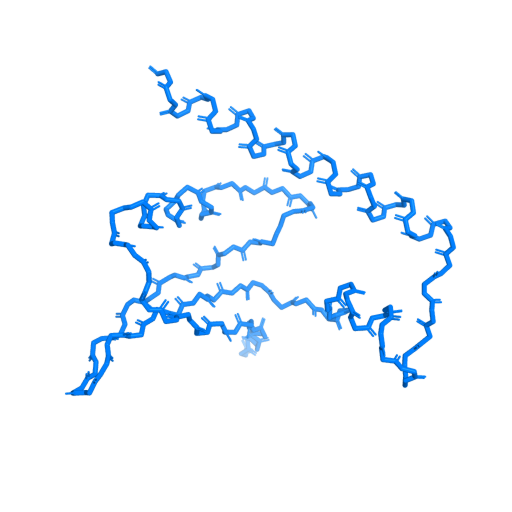 92.19 78 TRP A N 1
ATOM 654 C CA . TRP A 1 78 ? -13.021 2.092 13.222 1.00 92.19 78 TRP A CA 1
ATOM 655 C C . TRP A 1 78 ? -11.553 1.867 13.607 1.00 92.19 78 TRP A C 1
ATOM 657 O O . TRP A 1 78 ? -10.674 2.466 12.990 1.00 92.19 78 TRP A O 1
ATOM 667 N N . GLN A 1 79 ? -11.259 0.931 14.520 1.00 95.75 79 GLN A N 1
ATOM 668 C CA . GLN A 1 79 ? -9.868 0.620 14.881 1.00 95.75 79 GLN A CA 1
ATOM 669 C C . GLN A 1 79 ? -9.033 0.179 13.666 1.00 95.75 79 GLN A C 1
ATOM 671 O O . GLN A 1 79 ? -7.884 0.591 13.517 1.00 95.75 79 GLN A O 1
ATOM 676 N N . ARG A 1 80 ? -9.611 -0.611 12.748 1.00 92.75 80 ARG A N 1
ATOM 677 C CA . ARG A 1 80 ? -8.921 -1.022 11.513 1.00 92.75 80 ARG A CA 1
ATOM 678 C C . ARG A 1 80 ? -8.645 0.164 10.593 1.00 92.75 80 ARG A C 1
ATOM 680 O O . ARG A 1 80 ? -7.580 0.208 9.987 1.00 92.75 80 ARG A O 1
ATOM 687 N N . ARG A 1 81 ? -9.559 1.132 10.504 1.00 92.88 81 ARG A N 1
ATOM 688 C CA . ARG A 1 81 ? -9.349 2.356 9.712 1.00 92.88 81 ARG A CA 1
ATOM 689 C C . ARG A 1 81 ? -8.213 3.205 10.268 1.00 92.88 81 ARG A C 1
ATOM 691 O O . ARG A 1 81 ? -7.403 3.679 9.481 1.00 92.88 81 ARG A O 1
ATOM 698 N N . LEU A 1 82 ? -8.131 3.349 11.592 1.00 95.44 82 LEU A N 1
ATOM 699 C CA . LEU A 1 82 ? -7.029 4.059 12.247 1.00 95.44 82 LEU A CA 1
ATOM 700 C C . LEU A 1 82 ? -5.682 3.388 11.962 1.00 95.44 82 LEU A C 1
ATOM 702 O O . LEU A 1 82 ? -4.737 4.068 11.580 1.00 95.44 82 LEU A O 1
ATOM 706 N N . HIS A 1 83 ? -5.611 2.058 12.050 1.00 95.00 83 HIS A N 1
ATOM 707 C CA . HIS A 1 83 ? -4.395 1.317 11.708 1.00 95.00 83 HIS A CA 1
ATOM 708 C C . HIS A 1 83 ? -3.992 1.498 10.235 1.00 95.00 83 HIS A C 1
ATOM 710 O O . HIS A 1 83 ? -2.816 1.658 9.924 1.00 95.00 83 HIS A O 1
ATOM 716 N N . ILE A 1 84 ? -4.962 1.490 9.312 1.00 93.25 84 ILE A N 1
ATOM 717 C CA . ILE A 1 84 ? -4.706 1.748 7.887 1.00 93.25 84 ILE A CA 1
ATOM 718 C C . ILE A 1 84 ? -4.196 3.178 7.675 1.00 93.25 84 ILE A C 1
ATOM 720 O O . ILE A 1 84 ? -3.246 3.369 6.923 1.00 93.25 84 ILE A O 1
ATOM 724 N N . LEU A 1 85 ? -4.801 4.170 8.335 1.00 94.94 85 LEU A N 1
ATOM 725 C CA . LEU A 1 85 ? -4.380 5.569 8.245 1.00 94.94 85 LEU A CA 1
ATOM 726 C C . LEU A 1 85 ? -2.956 5.759 8.777 1.00 94.94 85 LEU A C 1
ATOM 728 O O . LEU A 1 85 ? -2.152 6.418 8.127 1.00 94.94 85 LEU A O 1
ATOM 732 N N . PHE A 1 86 ? -2.643 5.155 9.923 1.00 96.31 86 PHE A N 1
ATOM 733 C CA . PHE A 1 86 ? -1.311 5.215 10.513 1.00 96.31 86 PHE A CA 1
ATOM 734 C C . PHE A 1 86 ? -0.260 4.597 9.585 1.00 96.31 86 PHE A C 1
ATOM 736 O O . PHE A 1 86 ? 0.720 5.255 9.252 1.00 96.31 86 PHE A O 1
ATOM 743 N N . GLY A 1 87 ? -0.512 3.392 9.063 1.00 94.62 87 GLY A N 1
ATOM 744 C CA . GLY A 1 87 ? 0.386 2.772 8.086 1.00 94.62 87 GLY A CA 1
ATOM 745 C C . GLY A 1 87 ? 0.537 3.604 6.807 1.00 94.62 87 GLY A C 1
ATOM 746 O O . GLY A 1 87 ? 1.639 3.741 6.284 1.00 94.62 87 GLY A O 1
ATOM 747 N N . ALA A 1 88 ? -0.544 4.220 6.313 1.00 94.06 88 ALA A N 1
ATOM 748 C CA . ALA A 1 88 ? -0.471 5.120 5.163 1.00 94.06 88 ALA A CA 1
ATOM 749 C C . ALA A 1 88 ? 0.410 6.346 5.449 1.00 94.06 88 ALA A C 1
ATOM 751 O O . ALA A 1 88 ? 1.192 6.734 4.586 1.00 94.06 88 ALA A O 1
ATOM 752 N N . ALA A 1 89 ? 0.325 6.923 6.651 1.00 95.50 89 ALA A N 1
ATOM 753 C CA . ALA A 1 89 ? 1.192 8.021 7.066 1.00 95.50 89 ALA A CA 1
ATOM 754 C C . ALA A 1 89 ? 2.667 7.591 7.122 1.00 95.50 89 ALA A C 1
ATOM 756 O O . ALA A 1 89 ? 3.513 8.302 6.593 1.00 95.50 89 ALA A O 1
ATOM 757 N N . GLN A 1 90 ? 2.969 6.408 7.669 1.00 94.56 90 GLN A N 1
ATOM 758 C CA . GLN A 1 90 ? 4.336 5.868 7.695 1.00 94.56 90 GLN A CA 1
ATOM 759 C C . GLN A 1 90 ? 4.893 5.637 6.283 1.00 94.56 90 GLN A C 1
ATOM 761 O O . GLN A 1 90 ? 6.008 6.046 5.978 1.00 94.56 90 GLN A O 1
ATOM 766 N N . GLY A 1 91 ? 4.100 5.037 5.388 1.00 90.56 91 GLY A N 1
ATOM 767 C CA . GLY A 1 91 ? 4.507 4.844 3.995 1.00 90.56 91 GLY A CA 1
ATOM 768 C C . GLY A 1 91 ? 4.723 6.163 3.249 1.00 90.56 91 GLY A C 1
ATOM 769 O O . GLY A 1 91 ? 5.665 6.280 2.473 1.00 90.56 91 GLY A O 1
ATOM 770 N N . LEU A 1 92 ? 3.876 7.167 3.493 1.00 90.00 92 LEU A N 1
ATOM 771 C CA . LEU A 1 92 ? 4.035 8.499 2.905 1.00 90.00 92 LEU A CA 1
ATOM 772 C C . LEU A 1 92 ? 5.272 9.228 3.435 1.00 90.00 92 LEU A C 1
ATOM 774 O O . LEU A 1 92 ? 5.947 9.877 2.645 1.00 90.00 92 LEU A O 1
ATOM 778 N N . ALA 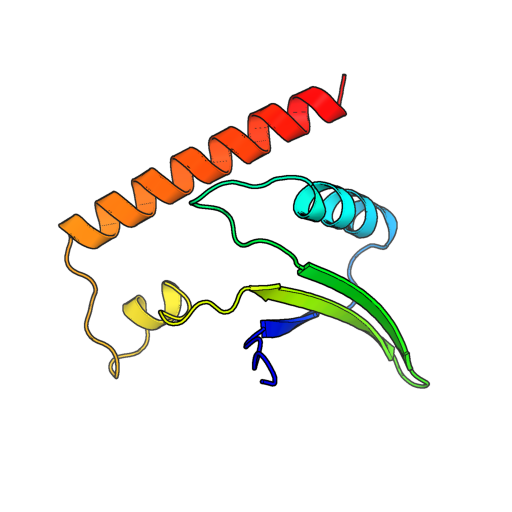A 1 93 ? 5.577 9.105 4.729 1.00 90.31 93 ALA A N 1
ATOM 779 C CA . ALA A 1 93 ? 6.791 9.664 5.319 1.00 90.31 93 ALA A CA 1
ATOM 780 C C . ALA A 1 93 ? 8.048 9.048 4.685 1.00 90.31 93 ALA A C 1
ATOM 782 O O . ALA A 1 93 ? 8.909 9.782 4.216 1.00 90.31 93 ALA A O 1
ATOM 783 N N . CYS A 1 94 ? 8.083 7.719 4.538 1.00 87.81 94 CYS A N 1
ATOM 784 C CA . CYS A 1 94 ? 9.166 7.024 3.839 1.00 87.81 94 CYS A CA 1
ATOM 785 C C . CYS A 1 94 ? 9.336 7.522 2.391 1.00 87.81 94 CYS A C 1
ATOM 787 O O . CYS A 1 94 ? 10.442 7.844 1.971 1.00 87.81 94 CYS A O 1
ATOM 789 N N . LEU A 1 95 ? 8.242 7.667 1.631 1.00 85.62 95 LEU A N 1
ATOM 790 C CA . LEU A 1 95 ? 8.315 8.223 0.272 1.00 85.62 95 LEU A CA 1
ATOM 791 C C . LEU A 1 95 ? 8.834 9.664 0.241 1.00 85.62 95 LEU A C 1
ATOM 793 O O . LEU A 1 95 ? 9.432 10.059 -0.754 1.00 85.62 95 LEU A O 1
ATOM 797 N N . HIS A 1 96 ? 8.546 10.456 1.273 1.00 85.69 96 HIS A N 1
ATOM 798 C CA . HIS A 1 96 ? 8.975 11.844 1.356 1.00 85.69 96 HIS A CA 1
ATOM 799 C C . HIS A 1 96 ? 10.480 11.944 1.613 1.00 85.69 96 HIS A C 1
ATOM 801 O O . HIS A 1 96 ? 11.157 12.626 0.852 1.00 85.69 96 HIS A O 1
ATOM 807 N N . GLU A 1 97 ? 10.996 11.201 2.593 1.00 83.31 97 GLU A N 1
ATOM 808 C CA . GLU A 1 97 ? 12.427 11.145 2.924 1.00 83.31 97 GLU A CA 1
ATOM 809 C C . GLU A 1 97 ? 13.267 10.675 1.728 1.00 83.31 97 GLU A C 1
ATOM 811 O O . GLU A 1 97 ? 14.242 11.319 1.344 1.00 83.31 97 GLU A O 1
ATOM 816 N N . GLU A 1 98 ? 12.843 9.593 1.074 1.00 74.19 98 GLU A N 1
ATOM 817 C CA . GLU A 1 98 ? 13.535 9.033 -0.090 1.00 74.19 98 GLU A CA 1
ATOM 818 C C . GLU A 1 98 ? 13.477 9.981 -1.307 1.00 74.19 98 GLU A C 1
ATOM 820 O O . GLU A 1 98 ? 14.420 10.065 -2.096 1.00 74.19 98 GLU A O 1
ATOM 825 N N . LEU A 1 99 ? 12.377 10.729 -1.475 1.00 69.75 99 LEU A N 1
ATOM 826 C CA . LEU A 1 99 ? 12.235 11.695 -2.568 1.00 69.75 99 LEU A CA 1
ATOM 827 C C . LEU A 1 99 ? 13.083 12.947 -2.321 1.00 69.75 99 LEU A C 1
ATOM 829 O O . LEU A 1 99 ? 13.657 13.478 -3.268 1.00 69.75 99 LEU A O 1
ATOM 833 N N . GLU A 1 100 ? 13.181 13.409 -1.075 1.00 65.12 100 GLU A N 1
ATOM 834 C CA . GLU A 1 100 ? 14.069 14.510 -0.691 1.00 65.12 100 GLU A CA 1
ATOM 835 C C . GLU A 1 100 ? 15.543 14.133 -0.865 1.00 65.12 100 GLU A C 1
ATOM 837 O O . GLU A 1 100 ? 16.307 14.923 -1.420 1.00 65.12 100 GLU A O 1
ATOM 842 N N . ALA A 1 101 ? 15.924 12.903 -0.508 1.00 60.81 101 ALA A N 1
A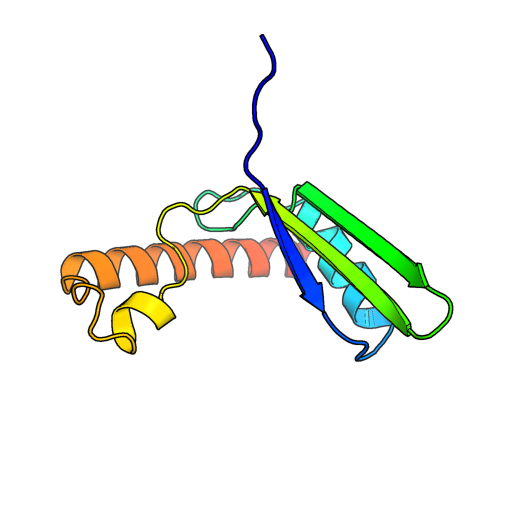TOM 843 C CA . ALA A 1 101 ? 17.271 12.377 -0.733 1.00 60.81 101 ALA A CA 1
ATOM 844 C C . ALA A 1 101 ? 17.648 12.257 -2.223 1.00 60.81 101 ALA A C 1
ATOM 846 O O . ALA A 1 101 ? 18.828 12.236 -2.552 1.00 60.81 101 ALA A O 1
ATOM 847 N N . HIS A 1 102 ? 16.666 12.173 -3.127 1.00 55.91 102 HIS A N 1
ATOM 848 C CA . HIS A 1 102 ? 16.890 12.111 -4.576 1.00 55.91 102 HIS A CA 1
ATOM 849 C C . HIS A 1 102 ? 16.903 13.492 -5.260 1.00 55.91 102 HIS A C 1
ATOM 851 O O . HIS A 1 102 ? 17.301 13.597 -6.421 1.00 55.91 102 HIS A O 1
ATOM 857 N N . ILE A 1 103 ? 16.406 14.537 -4.585 1.00 53.72 103 ILE A N 1
ATOM 858 C CA . ILE A 1 103 ? 16.318 15.909 -5.119 1.00 53.72 103 ILE A CA 1
ATOM 859 C C . ILE A 1 103 ? 17.538 16.766 -4.718 1.00 53.72 103 ILE A C 1
ATOM 861 O O . ILE A 1 103 ? 17.801 17.765 -5.392 1.00 53.72 103 ILE A O 1
ATOM 865 N N . MET A 1 104 ? 18.292 16.381 -3.680 1.00 41.38 104 MET A N 1
ATOM 866 C CA . MET A 1 104 ? 19.619 16.944 -3.365 1.00 41.38 104 MET A CA 1
ATOM 867 C C . MET A 1 104 ? 20.751 16.170 -4.043 1.00 41.38 104 MET A C 1
ATOM 869 O O . MET A 1 104 ? 21.743 16.836 -4.416 1.00 41.38 104 MET A O 1
#

Sequence (104 aa):
MKRSAASTVVSKRKRNRNDITTKVQFIIVVEHPNLVKLIEYRVVDGERRIQRLLVYEFMPNRRLQDHRFNKSYPTLPWQRRLHILFGAAQGLACLHEELEAHIM

Mean predicted aligned error: 9.83 Å

Foldseek 3Di:
DDPPQDKDKDKDADDDDPVVVVVVVLQCPDDDPLRWHFPDWDFDDDPPGIIIITITGDDPVDDPVCLVPPPVHDNDDPVVVVVNVVSVVVVVVSVVVSVVVVVD

Nearest PDB structures (foldseek):
  4bwp-assembly1_B  TM=7.052E-01  e=1.958E-02  Drosophila melanogaster
  4bwp-assembly1_A  TM=7.069E-01  e=3.494E-02  Drosophila melanogaster
  3fpm-assembly1_A  TM=7.057E-01  e=1.439E-01  Homo sapiens
  4cyi-assembly2_C  TM=7.203E-01  e=1.637E-01  Thermochaetoides thermophila
  1zxe-assembly3_E  TM=6.261E-01  e=9.173E-02  Saccharomyces cerevisiae

Solvent-accessible surface area (backbone atoms only — not comparable to full-atom values): 6430 Å² total; per-residue (Å²): 134,83,83,81,77,65,60,44,78,47,80,49,77,89,69,75,75,69,72,50,54,56,54,52,57,52,46,54,71,60,84,48,101,54,46,84,48,43,75,47,78,45,80,46,84,47,104,87,53,66,40,36,40,39,32,26,62,58,65,92,82,65,56,74,65,51,39,73,72,38,86,92,40,74,68,74,53,68,70,59,51,52,53,50,51,50,36,45,49,53,31,49,50,52,53,47,56,57,49,52,68,70,74,108